Protein AF-X1UUY9-F1 (afdb_monomer)

Foldseek 3Di:
DVLVVVVVVLVCVPVVVVQLVVCCVPPNNVVSVVVVVVVVVVVVVVVVVVDDDDCVVVVDDPPPDDDDDPPDPPVVPPDDDPVRLCPDPVNVVVVVVVCVVVVVVVVCLVCQQVVCVVVVHDSVVSVVVSVVVSVVVSVVSNVVVVVPVVVDDPDD

Radius of gyration: 22.08 Å; Cα contacts (8 Å, |Δi|>4): 39; chains: 1; bounding box: 61×31×55 Å

InterPro domains:
  IPR011701 Major facilitator superfamily [PF07690] (1-154)
  IPR020846 Major facilitator superfamily domain [PS50850] (1-156)
  IPR036259 MFS transporter superfamily [G3DSA:1.20.1250.20] (1-64)
  IPR036259 MFS transporter superfamily [G3DSA:1.20.1250.20] (84-156)
  IPR036259 MFS transporter superfamily [SSF103473] (2-154)
  IPR050327 Proton-linked Monocarboxylate Transporter [PTHR11360] (2-150)

Structure (mmCIF, N/CA/C/O backbone):
data_AF-X1UUY9-F1
#
_entry.id   AF-X1UUY9-F1
#
loop_
_atom_site.group_PDB
_atom_site.id
_atom_site.type_symbol
_atom_site.label_atom_id
_atom_site.label_alt_id
_atom_site.label_comp_id
_atom_site.label_asym_id
_atom_site.label_entity_id
_atom_site.label_seq_id
_atom_site.pdbx_PDB_ins_code
_atom_site.Cartn_x
_atom_site.Cartn_y
_atom_site.Cartn_z
_atom_site.occupancy
_atom_site.B_iso_or_equiv
_atom_site.auth_seq_id
_atom_site.auth_comp_id
_atom_site.auth_asym_id
_atom_site.auth_atom_id
_atom_site.pdbx_PDB_model_num
ATOM 1 N N . MET A 1 1 ? -9.794 -10.551 12.759 1.00 48.44 1 MET A N 1
ATOM 2 C CA . MET A 1 1 ? -10.370 -10.014 11.494 1.00 48.44 1 MET A CA 1
ATOM 3 C C . MET A 1 1 ? -9.392 -9.107 10.730 1.00 48.44 1 MET A C 1
ATOM 5 O O . MET A 1 1 ? -9.343 -9.161 9.505 1.00 48.44 1 MET A O 1
ATOM 9 N N . THR A 1 2 ? -8.572 -8.310 11.422 1.00 58.00 2 THR A N 1
ATOM 10 C CA . THR A 1 2 ? -7.563 -7.397 10.841 1.00 58.00 2 THR A CA 1
ATOM 11 C C . THR A 1 2 ? -6.519 -8.091 9.953 1.00 58.00 2 THR A C 1
ATOM 13 O O . THR A 1 2 ? -6.133 -7.523 8.931 1.00 58.00 2 THR A O 1
ATOM 16 N N . GLY A 1 3 ? -6.105 -9.322 10.280 1.00 55.53 3 GLY A N 1
ATOM 17 C CA . GLY A 1 3 ? -5.171 -10.111 9.467 1.00 55.53 3 GLY A CA 1
ATOM 18 C C . GLY A 1 3 ? -5.652 -10.357 8.030 1.00 55.53 3 GLY A C 1
ATOM 19 O O . GLY A 1 3 ? -4.916 -10.078 7.086 1.00 55.53 3 GLY A O 1
ATOM 20 N N . ILE A 1 4 ? -6.912 -10.777 7.844 1.00 62.97 4 ILE A N 1
ATOM 21 C CA . ILE A 1 4 ? -7.512 -11.034 6.516 1.00 62.97 4 ILE A CA 1
ATOM 22 C C . ILE A 1 4 ? -7.591 -9.740 5.695 1.00 62.97 4 ILE A C 1
ATOM 24 O O . ILE A 1 4 ? -7.221 -9.722 4.522 1.00 62.97 4 ILE A O 1
ATOM 28 N N . VAL A 1 5 ? -7.992 -8.630 6.325 1.00 67.88 5 VAL A N 1
ATOM 29 C CA . VAL A 1 5 ? -8.047 -7.313 5.667 1.00 67.88 5 VAL A CA 1
ATOM 30 C C . VAL A 1 5 ? -6.652 -6.866 5.210 1.00 67.88 5 VAL A C 1
ATOM 32 O O . VAL A 1 5 ? -6.499 -6.336 4.109 1.00 67.88 5 VAL A O 1
ATOM 35 N N . LYS A 1 6 ? -5.602 -7.122 6.004 1.00 66.38 6 LYS A N 1
ATOM 36 C CA . LYS A 1 6 ? -4.223 -6.765 5.628 1.00 66.38 6 LYS A CA 1
ATOM 37 C C . LYS A 1 6 ? -3.624 -7.658 4.539 1.00 66.38 6 LYS A C 1
ATOM 39 O O . LYS A 1 6 ? -2.763 -7.180 3.799 1.00 66.38 6 LYS A O 1
ATOM 44 N N . VAL A 1 7 ? -4.090 -8.899 4.381 1.00 69.12 7 VAL A N 1
ATOM 45 C CA . VAL A 1 7 ? -3.628 -9.809 3.313 1.00 69.12 7 VAL A CA 1
ATOM 46 C C . VAL A 1 7 ? -3.908 -9.222 1.926 1.00 69.12 7 VAL A C 1
ATOM 48 O O . VAL A 1 7 ? -3.047 -9.302 1.049 1.00 69.12 7 VAL A O 1
ATOM 51 N N . GLY A 1 8 ? -5.043 -8.535 1.742 1.00 70.81 8 GLY A N 1
ATOM 52 C CA . GLY A 1 8 ? -5.376 -7.870 0.476 1.00 70.81 8 GLY A CA 1
ATOM 53 C C . GLY A 1 8 ? -4.329 -6.840 0.030 1.00 70.81 8 GLY A C 1
ATOM 54 O O . GLY A 1 8 ? -3.984 -6.776 -1.149 1.00 70.81 8 GLY A O 1
ATOM 55 N N . SER A 1 9 ? -3.742 -6.094 0.974 1.00 69.50 9 SER A N 1
ATOM 56 C CA . SER A 1 9 ? -2.661 -5.142 0.676 1.00 69.50 9 SER A CA 1
ATOM 57 C C . SER A 1 9 ? -1.388 -5.845 0.184 1.00 69.50 9 SER A C 1
ATOM 59 O O . SER A 1 9 ? -0.752 -5.366 -0.755 1.00 69.50 9 SER A O 1
ATOM 61 N N . GLY A 1 10 ? -1.040 -6.997 0.769 1.00 67.69 10 GLY A N 1
ATOM 62 C CA . GLY A 1 10 ? 0.111 -7.800 0.342 1.00 67.69 10 GLY A CA 1
ATOM 63 C C . GLY A 1 10 ? -0.070 -8.396 -1.055 1.00 67.69 10 GLY A C 1
ATOM 64 O O . GLY A 1 10 ? 0.826 -8.287 -1.889 1.00 67.69 10 GLY A O 1
ATOM 65 N N . ILE A 1 11 ? -1.254 -8.951 -1.336 1.00 76.19 11 ILE A N 1
ATOM 66 C CA . ILE A 1 11 ? -1.603 -9.496 -2.658 1.00 76.19 11 ILE A CA 1
ATOM 67 C C . ILE A 1 11 ? -1.518 -8.401 -3.729 1.00 76.19 11 ILE A C 1
ATOM 69 O O . ILE A 1 11 ? -0.909 -8.610 -4.779 1.00 76.19 11 ILE A O 1
ATOM 73 N N . GLY A 1 12 ? -2.069 -7.215 -3.449 1.00 76.50 12 GLY A N 1
ATOM 74 C CA . GLY A 1 12 ? -2.007 -6.075 -4.363 1.00 76.50 12 GLY A CA 1
ATOM 75 C C . GLY A 1 12 ? -0.572 -5.650 -4.686 1.00 76.50 12 GLY A C 1
ATOM 76 O O . GLY A 1 12 ? -0.241 -5.478 -5.855 1.00 76.50 12 GLY A O 1
ATOM 77 N N . MET A 1 13 ? 0.300 -5.546 -3.677 1.00 69.50 13 MET A N 1
ATOM 78 C CA . MET A 1 13 ? 1.709 -5.171 -3.877 1.00 69.50 13 MET A CA 1
ATOM 79 C C . MET A 1 13 ? 2.490 -6.165 -4.745 1.00 69.50 13 MET A C 1
ATOM 81 O O . MET A 1 13 ? 3.397 -5.748 -5.458 1.00 69.50 13 MET A O 1
ATOM 85 N N . PHE A 1 14 ? 2.145 -7.454 -4.709 1.00 72.56 14 PHE A N 1
ATOM 86 C CA . PHE A 1 14 ? 2.828 -8.478 -5.501 1.00 72.56 14 PHE A CA 1
ATOM 87 C C . PHE A 1 14 ? 2.280 -8.590 -6.932 1.00 72.56 14 PHE A C 1
ATOM 89 O O . PHE A 1 14 ? 3.045 -8.635 -7.892 1.00 72.56 14 PHE A O 1
ATOM 96 N N . ILE A 1 15 ? 0.953 -8.613 -7.090 1.00 80.19 15 ILE A N 1
ATOM 97 C CA . ILE A 1 15 ? 0.311 -8.864 -8.390 1.00 80.19 15 ILE A CA 1
ATOM 98 C C . ILE A 1 15 ? 0.319 -7.613 -9.276 1.00 80.19 15 ILE A C 1
ATOM 100 O O . ILE A 1 15 ? 0.551 -7.714 -10.483 1.00 80.19 15 ILE A O 1
ATOM 104 N N . MET A 1 16 ? 0.078 -6.428 -8.705 1.00 82.94 16 MET A N 1
ATOM 105 C CA . MET A 1 16 ? -0.112 -5.206 -9.497 1.00 82.94 16 MET A CA 1
ATOM 106 C C . MET A 1 16 ? 1.099 -4.833 -10.362 1.00 82.94 16 MET A C 1
ATOM 108 O O . MET A 1 16 ? 0.881 -4.532 -11.534 1.00 82.94 16 MET A O 1
ATOM 112 N N . PRO A 1 17 ? 2.358 -4.888 -9.881 1.00 81.06 17 PRO A N 1
ATOM 113 C CA . PRO A 1 17 ? 3.515 -4.572 -10.719 1.00 81.06 17 PRO A CA 1
ATOM 114 C C . PRO A 1 17 ? 3.634 -5.477 -11.952 1.00 81.06 17 PRO A C 1
ATOM 116 O O . PRO A 1 17 ? 3.935 -4.983 -13.036 1.00 81.06 17 PRO A O 1
ATOM 119 N N . ILE A 1 18 ? 3.346 -6.777 -11.809 1.00 84.25 18 ILE A N 1
ATOM 120 C CA . ILE A 1 18 ? 3.399 -7.755 -12.909 1.00 84.25 18 ILE A CA 1
ATOM 121 C C . ILE A 1 18 ? 2.338 -7.416 -13.961 1.00 84.25 18 ILE A C 1
ATOM 123 O O . ILE A 1 18 ? 2.642 -7.310 -15.150 1.00 84.25 18 ILE A O 1
ATOM 127 N N . VAL A 1 19 ? 1.099 -7.191 -13.515 1.00 87.19 19 VAL A N 1
ATOM 128 C CA . VAL A 1 19 ? -0.031 -6.864 -14.397 1.00 87.19 19 VAL A CA 1
ATOM 129 C C . VAL A 1 19 ? 0.201 -5.537 -15.116 1.00 87.19 19 VAL A C 1
ATOM 131 O O . VAL A 1 19 ? 0.025 -5.457 -16.331 1.00 87.19 19 VAL A O 1
ATOM 134 N N . VAL A 1 20 ? 0.636 -4.505 -14.389 1.00 87.94 20 VAL A N 1
ATOM 135 C CA . VAL A 1 20 ? 0.896 -3.171 -14.946 1.00 87.94 20 VAL A CA 1
ATOM 136 C C . VAL A 1 20 ? 2.042 -3.214 -15.950 1.00 87.94 20 VAL A C 1
ATOM 138 O O . VAL A 1 20 ? 1.908 -2.640 -17.026 1.00 87.94 20 VAL A O 1
ATOM 141 N N . ASN A 1 21 ? 3.141 -3.913 -15.654 1.00 86.38 21 ASN A N 1
ATOM 142 C CA . ASN A 1 21 ? 4.270 -4.019 -16.578 1.00 86.38 21 ASN A CA 1
ATOM 14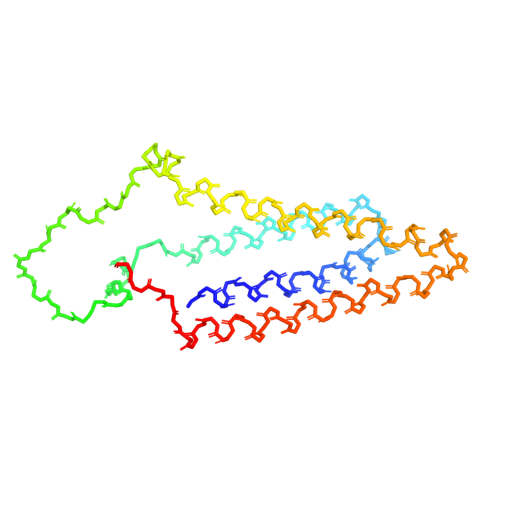3 C C . ASN A 1 21 ? 3.857 -4.689 -17.899 1.00 86.38 21 ASN A C 1
ATOM 145 O O . ASN A 1 21 ? 4.119 -4.148 -18.974 1.00 86.38 21 ASN A O 1
ATOM 149 N N . TRP A 1 22 ? 3.121 -5.801 -17.820 1.00 90.06 22 TRP A N 1
ATOM 150 C CA . TRP A 1 22 ? 2.604 -6.499 -18.998 1.00 90.06 22 TRP A CA 1
ATOM 151 C C . TRP A 1 22 ? 1.641 -5.633 -19.828 1.00 90.06 22 TRP A C 1
ATOM 153 O O . TRP A 1 22 ? 1.713 -5.604 -21.062 1.00 90.06 22 TRP A O 1
ATOM 163 N N . LEU A 1 23 ? 0.764 -4.870 -19.166 1.00 89.56 23 LEU A N 1
ATOM 164 C CA . LEU A 1 23 ? -0.133 -3.928 -19.838 1.00 89.56 23 LEU A CA 1
ATOM 165 C C . LEU A 1 23 ? 0.639 -2.794 -20.527 1.00 89.56 23 LEU A C 1
ATOM 167 O O . LEU A 1 23 ? 0.346 -2.464 -21.678 1.00 89.56 23 LEU A O 1
ATOM 171 N N . ILE A 1 24 ? 1.651 -2.235 -19.858 1.00 92.50 24 ILE A N 1
ATOM 172 C CA . ILE A 1 24 ? 2.477 -1.156 -20.412 1.00 92.50 24 ILE A CA 1
ATOM 173 C C . ILE A 1 24 ? 3.228 -1.646 -21.648 1.00 92.50 24 ILE A C 1
ATOM 175 O O . ILE A 1 24 ? 3.236 -0.943 -22.658 1.00 92.50 24 ILE A O 1
ATOM 179 N N . PHE A 1 25 ? 3.806 -2.848 -21.592 1.00 92.12 25 PHE A N 1
ATOM 180 C CA . PHE A 1 25 ? 4.534 -3.436 -22.715 1.00 92.12 25 PHE A CA 1
ATOM 181 C C . PHE A 1 25 ? 3.632 -3.681 -23.933 1.00 92.12 25 PHE A C 1
ATOM 183 O O . PHE A 1 25 ? 4.048 -3.463 -25.066 1.00 92.12 25 PHE A O 1
ATOM 190 N N . SER A 1 26 ? 2.381 -4.098 -23.712 1.00 92.25 26 SER A N 1
ATOM 191 C CA . SER A 1 26 ? 1.454 -4.455 -24.794 1.00 92.25 26 SER A CA 1
ATOM 192 C C . SER A 1 26 ? 0.632 -3.286 -25.349 1.00 92.25 26 SER A C 1
ATOM 194 O O . SER A 1 26 ? 0.306 -3.285 -26.535 1.00 92.25 26 SER A O 1
ATOM 196 N N . ARG A 1 27 ? 0.252 -2.300 -24.522 1.00 88.94 27 ARG A N 1
ATOM 197 C CA . ARG A 1 27 ? -0.706 -1.232 -24.897 1.00 88.94 27 ARG A CA 1
ATOM 198 C C . ARG A 1 27 ? -0.245 0.190 -24.587 1.00 88.94 27 ARG A C 1
ATOM 200 O O . ARG A 1 27 ? -1.013 1.139 -24.777 1.00 88.94 27 ARG A O 1
ATOM 207 N N . GLY A 1 28 ? 0.989 0.349 -24.117 1.00 93.25 28 GLY A N 1
ATOM 208 C CA . GLY A 1 28 ? 1.546 1.633 -23.712 1.00 93.25 28 GLY A CA 1
ATOM 209 C C . GLY A 1 28 ? 0.978 2.140 -22.385 1.00 93.25 28 GLY A C 1
ATOM 210 O O . GLY A 1 28 ? -0.056 1.690 -21.883 1.00 93.25 28 GLY A O 1
ATOM 211 N N . TRP A 1 29 ? 1.664 3.113 -21.790 1.00 92.88 29 TRP A N 1
ATOM 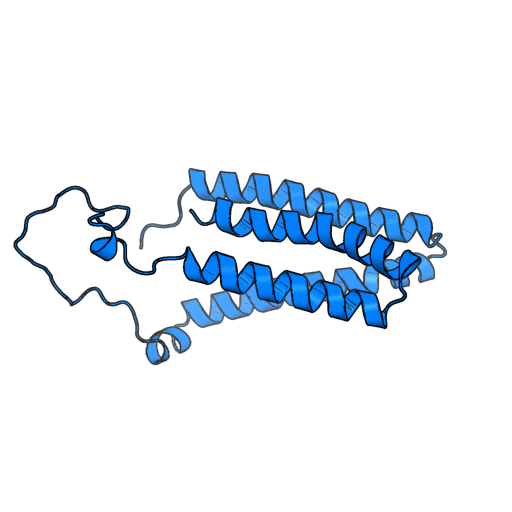212 C CA . TRP A 1 29 ? 1.374 3.561 -20.427 1.00 92.88 29 TRP A CA 1
ATOM 213 C C . TRP A 1 29 ? -0.004 4.218 -20.268 1.00 92.88 29 TRP A C 1
ATOM 215 O O . TRP A 1 29 ? -0.703 3.922 -19.303 1.00 92.88 29 TRP A O 1
ATOM 225 N N . ARG A 1 30 ? -0.441 5.050 -21.227 1.00 93.50 30 ARG A N 1
ATOM 226 C CA . ARG A 1 30 ? -1.732 5.764 -21.146 1.00 93.50 30 ARG A CA 1
ATOM 227 C C . ARG A 1 30 ? -2.908 4.796 -21.047 1.00 93.50 30 ARG A C 1
ATOM 229 O O . ARG A 1 30 ? -3.673 4.846 -20.090 1.00 93.50 30 ARG A O 1
ATOM 236 N N . THR A 1 31 ? -3.011 3.886 -22.013 1.00 92.88 31 THR A N 1
A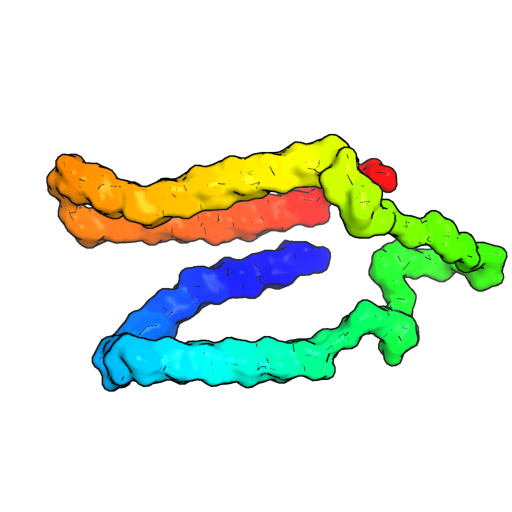TOM 237 C CA . THR A 1 31 ? -4.076 2.878 -22.073 1.00 92.88 31 THR A CA 1
ATOM 238 C C . THR A 1 31 ? -4.043 1.968 -20.848 1.00 92.88 31 THR A C 1
ATOM 240 O O . THR A 1 31 ? -5.090 1.610 -20.317 1.00 92.88 31 THR A O 1
ATOM 243 N N . SER A 1 32 ? -2.844 1.642 -20.360 1.00 92.31 32 SER A N 1
ATOM 244 C CA . SER A 1 32 ? -2.662 0.801 -19.178 1.00 92.31 32 SER A CA 1
ATOM 245 C C . SER A 1 32 ? -3.269 1.413 -17.925 1.00 92.31 32 SER A C 1
ATOM 247 O O . SER A 1 32 ? -4.051 0.754 -17.245 1.00 92.31 32 SER A O 1
ATOM 249 N N . TYR A 1 33 ? -2.986 2.687 -17.650 1.00 92.44 33 TYR A N 1
ATOM 250 C CA . TYR A 1 33 ? -3.560 3.372 -16.491 1.00 92.44 33 TYR A CA 1
ATOM 251 C C . TYR A 1 33 ? -5.080 3.535 -16.591 1.00 92.44 33 TYR A C 1
ATOM 253 O O . TYR A 1 33 ? -5.763 3.396 -15.579 1.00 92.44 33 TYR A O 1
ATOM 261 N N . ILE A 1 34 ? -5.625 3.756 -17.795 1.00 95.56 34 ILE A N 1
ATOM 262 C CA . ILE A 1 34 ? -7.082 3.808 -18.004 1.00 95.56 34 ILE A CA 1
ATOM 263 C C . ILE A 1 34 ? -7.720 2.455 -17.668 1.00 95.56 34 ILE A C 1
ATOM 265 O O . ILE A 1 34 ? -8.682 2.406 -16.904 1.00 95.56 34 ILE A O 1
ATOM 269 N N . ILE A 1 35 ? -7.165 1.351 -18.183 1.00 93.69 35 ILE A N 1
ATOM 270 C CA . ILE A 1 35 ? -7.667 -0.002 -17.899 1.00 93.69 35 ILE A CA 1
ATOM 271 C C . ILE A 1 35 ? -7.594 -0.302 -16.398 1.00 93.69 35 ILE A C 1
ATOM 273 O O . ILE A 1 35 ? -8.574 -0.769 -15.821 1.00 93.69 35 ILE A O 1
ATOM 277 N N . MET A 1 36 ? -6.471 0.017 -15.751 1.00 91.81 36 MET A N 1
ATOM 278 C CA . MET A 1 36 ? -6.305 -0.170 -14.307 1.00 91.81 36 MET A CA 1
ATOM 279 C C . MET A 1 36 ? -7.326 0.633 -13.496 1.00 91.81 36 MET A C 1
ATOM 281 O O . MET A 1 36 ? -7.899 0.104 -12.544 1.00 91.81 36 MET A O 1
ATOM 285 N N . GLY A 1 37 ? -7.597 1.879 -13.892 1.00 91.88 37 GLY A N 1
ATOM 286 C CA . GLY A 1 37 ? -8.617 2.717 -13.262 1.00 91.88 37 GLY A CA 1
ATOM 287 C C . GLY A 1 37 ? -10.021 2.124 -13.386 1.00 91.88 37 GLY A C 1
ATOM 288 O O . GLY A 1 37 ? -10.752 2.077 -12.400 1.00 91.88 37 GLY A O 1
ATOM 289 N N . ILE A 1 38 ? -10.379 1.606 -14.565 1.00 95.50 38 ILE A N 1
ATOM 290 C CA . ILE A 1 38 ? -11.679 0.954 -14.793 1.00 95.50 38 ILE A CA 1
ATOM 291 C C . ILE A 1 38 ? -11.807 -0.318 -13.948 1.00 95.50 38 ILE A C 1
ATOM 293 O O . ILE A 1 38 ? -12.828 -0.505 -13.289 1.00 95.50 38 ILE A O 1
ATOM 297 N N . ILE A 1 39 ? -10.777 -1.171 -13.921 1.00 92.44 39 ILE A N 1
ATOM 298 C CA . ILE A 1 39 ? -10.771 -2.395 -13.102 1.00 92.44 39 ILE A CA 1
ATOM 299 C C . ILE A 1 39 ? -10.955 -2.044 -11.624 1.00 92.44 39 ILE A C 1
ATOM 301 O O . ILE A 1 39 ? -11.804 -2.635 -10.958 1.00 92.44 39 ILE A O 1
ATOM 305 N N . ALA A 1 40 ? -10.201 -1.063 -11.120 1.00 90.88 40 ALA A N 1
ATOM 306 C CA . ALA A 1 40 ? -10.312 -0.614 -9.738 1.00 90.88 40 ALA A CA 1
ATOM 307 C C . ALA A 1 40 ? -11.722 -0.093 -9.424 1.00 90.88 40 ALA A C 1
ATOM 309 O O . ALA A 1 40 ? -12.292 -0.464 -8.400 1.00 90.88 40 ALA A O 1
ATOM 310 N N . LEU A 1 41 ? -12.306 0.711 -10.318 1.00 94.44 41 LEU A N 1
ATOM 311 C CA . LEU A 1 41 ? -13.652 1.258 -10.150 1.00 94.44 41 LEU A CA 1
ATOM 312 C C . LEU A 1 41 ? -14.705 0.145 -10.074 1.00 94.44 41 LEU A C 1
ATOM 314 O O . LEU A 1 41 ? -15.493 0.107 -9.131 1.00 94.44 41 LEU A O 1
ATOM 318 N N . VAL A 1 42 ? -14.690 -0.787 -11.030 1.00 94.75 42 VAL A N 1
ATOM 319 C CA . VAL A 1 42 ? -15.629 -1.919 -11.069 1.00 94.75 42 VAL A CA 1
ATOM 320 C C . VAL A 1 42 ? -15.475 -2.788 -9.825 1.00 94.75 42 VAL A C 1
ATOM 322 O O . VAL A 1 42 ? -16.475 -3.162 -9.212 1.00 94.75 42 VAL A O 1
ATOM 325 N N . PHE A 1 43 ? -14.239 -3.078 -9.420 1.00 90.44 43 PHE A N 1
ATOM 326 C CA . PHE A 1 43 ? -13.964 -3.913 -8.256 1.00 90.44 43 PHE A CA 1
ATOM 327 C C . PHE A 1 43 ? -14.447 -3.255 -6.959 1.00 90.44 43 PHE A C 1
ATOM 329 O O . PHE A 1 43 ? -15.178 -3.879 -6.193 1.00 90.44 43 PHE A O 1
ATOM 336 N N . VAL A 1 44 ? -14.113 -1.979 -6.735 1.00 89.31 44 VAL A N 1
ATOM 337 C CA . VAL A 1 44 ? -14.546 -1.231 -5.543 1.00 89.31 44 VAL A CA 1
ATOM 338 C C . VAL A 1 44 ? -16.065 -1.134 -5.478 1.00 89.31 44 VAL A C 1
ATOM 340 O O . VAL A 1 44 ? -16.633 -1.413 -4.425 1.00 89.31 44 VAL A O 1
ATOM 343 N N . ILE A 1 45 ? -16.735 -0.796 -6.585 1.00 91.69 45 ILE A N 1
ATOM 344 C CA . ILE A 1 45 ? -18.202 -0.712 -6.620 1.00 91.69 45 ILE A CA 1
ATOM 345 C C . ILE A 1 45 ? -18.819 -2.078 -6.311 1.00 91.69 45 ILE A C 1
ATOM 347 O O . ILE A 1 45 ? -19.707 -2.160 -5.467 1.00 91.69 45 ILE A O 1
ATOM 351 N N . SER A 1 46 ? -18.325 -3.151 -6.933 1.00 88.88 46 SER A N 1
ATOM 352 C CA . SER A 1 46 ? -18.857 -4.506 -6.732 1.00 88.88 46 SER A CA 1
ATOM 353 C C . SER A 1 46 ? -18.730 -4.960 -5.277 1.00 88.88 46 SER A C 1
ATOM 355 O O . SER A 1 46 ? -19.693 -5.457 -4.697 1.00 88.88 46 SER A O 1
ATOM 357 N N . ILE A 1 47 ? -17.567 -4.742 -4.654 1.00 86.69 47 ILE A N 1
ATOM 358 C CA . ILE A 1 47 ? -17.348 -5.079 -3.241 1.00 86.69 47 ILE A CA 1
ATOM 359 C C . ILE A 1 47 ? -18.180 -4.181 -2.321 1.00 86.69 47 ILE A C 1
ATOM 361 O O . ILE A 1 47 ? -18.734 -4.671 -1.340 1.00 86.69 47 ILE A O 1
ATOM 365 N N . ALA A 1 48 ? -18.336 -2.895 -2.643 1.00 86.50 48 ALA A N 1
ATOM 366 C CA . ALA A 1 48 ? -19.171 -1.984 -1.865 1.00 86.50 48 ALA A CA 1
ATOM 367 C C . ALA A 1 48 ? -20.650 -2.407 -1.845 1.00 86.50 48 ALA A C 1
ATOM 369 O O . ALA A 1 48 ? -21.311 -2.203 -0.834 1.00 86.50 48 ALA A O 1
ATOM 370 N N . GLN A 1 49 ? -21.162 -3.033 -2.914 1.00 87.19 49 GLN A N 1
ATOM 371 C CA . GLN A 1 49 ? -22.522 -3.597 -2.922 1.00 87.19 49 GLN A CA 1
ATOM 372 C C . GLN A 1 49 ? -22.664 -4.837 -2.022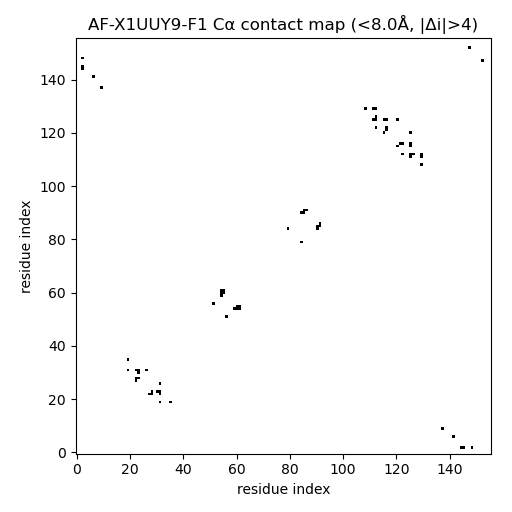 1.00 87.19 49 GLN A C 1
ATOM 374 O O . GLN A 1 49 ? -23.755 -5.129 -1.536 1.00 87.19 49 GLN A O 1
ATOM 379 N N . LEU A 1 50 ? -21.575 -5.582 -1.812 1.00 83.75 50 LEU A N 1
ATOM 380 C CA . LEU A 1 50 ? -21.554 -6.788 -0.979 1.00 83.75 50 LEU A CA 1
ATOM 381 C C . LEU A 1 50 ? -21.307 -6.469 0.501 1.00 83.75 50 LEU A C 1
ATOM 383 O O . LEU A 1 50 ? -21.751 -7.215 1.375 1.00 83.75 50 LEU A O 1
ATOM 387 N N . LEU A 1 51 ? -20.606 -5.370 0.791 1.00 80.81 51 LEU A N 1
ATOM 388 C CA . LEU A 1 51 ? -20.268 -4.962 2.148 1.00 80.81 51 LEU A CA 1
ATOM 389 C C . LEU A 1 51 ? -21.497 -4.376 2.854 1.00 80.81 51 LEU A C 1
ATOM 391 O O . LEU A 1 51 ? -21.941 -3.272 2.545 1.00 80.81 51 LEU A O 1
ATOM 395 N N . ARG A 1 52 ? -22.032 -5.098 3.842 1.00 72.94 52 ARG A N 1
ATOM 396 C CA . ARG A 1 52 ? -23.080 -4.577 4.729 1.00 72.94 52 ARG A CA 1
ATOM 397 C C . ARG A 1 52 ? -22.471 -4.075 6.025 1.00 72.94 52 ARG A C 1
ATOM 399 O O . ARG A 1 52 ? -21.593 -4.719 6.590 1.00 72.94 52 ARG A O 1
ATOM 406 N N . ARG A 1 53 ? -22.931 -2.903 6.456 1.00 63.19 53 ARG A N 1
ATOM 407 C CA . ARG A 1 53 ? -22.332 -2.145 7.556 1.00 63.19 53 ARG A CA 1
ATOM 408 C C . ARG A 1 53 ? -22.750 -2.652 8.936 1.00 63.19 53 ARG A C 1
ATOM 410 O O . ARG A 1 53 ? -21.928 -2.605 9.842 1.00 63.19 53 ARG A O 1
ATOM 417 N N . ASP A 1 54 ? -23.971 -3.177 9.056 1.00 62.31 54 ASP A N 1
ATOM 418 C CA . ASP A 1 54 ? -24.559 -3.532 10.348 1.00 62.31 54 ASP A CA 1
ATOM 419 C C . ASP A 1 54 ? -24.920 -5.029 10.405 1.00 62.31 54 ASP A C 1
ATOM 421 O O . ASP A 1 54 ? -25.722 -5.493 9.582 1.00 62.31 54 ASP A O 1
ATOM 425 N N . PRO A 1 55 ? -24.386 -5.798 11.374 1.00 60.97 55 PRO A N 1
ATOM 426 C CA . PRO A 1 55 ? -24.745 -7.205 11.569 1.00 60.97 55 PRO A CA 1
ATOM 427 C C . PRO A 1 55 ? -26.225 -7.378 11.949 1.00 60.97 55 PRO A C 1
ATOM 429 O O . PRO A 1 55 ? -26.840 -8.389 11.599 1.00 60.97 55 PRO A O 1
ATOM 432 N N . GLU A 1 56 ? -26.848 -6.350 12.538 1.00 58.72 56 GLU A N 1
ATOM 433 C CA . GLU A 1 56 ? -28.283 -6.325 12.850 1.00 58.72 56 GLU A CA 1
ATOM 434 C C . GLU A 1 56 ? -29.161 -6.489 11.599 1.00 58.72 56 GLU A C 1
ATOM 436 O O . GLU A 1 56 ? -30.173 -7.192 11.631 1.00 58.72 56 GLU A O 1
ATOM 441 N N . GLN A 1 57 ? -28.737 -5.938 10.453 1.00 59.94 57 GLN A N 1
ATOM 442 C CA . GLN A 1 57 ? -29.439 -6.105 9.172 1.00 59.94 57 GLN A CA 1
ATOM 443 C C . GLN A 1 57 ? -29.375 -7.548 8.647 1.00 59.94 57 GLN A C 1
ATOM 445 O O . GLN A 1 57 ? -30.173 -7.932 7.790 1.00 59.94 57 GLN A O 1
ATOM 450 N N . MET A 1 58 ? -28.439 -8.352 9.156 1.00 60.19 58 MET A N 1
ATOM 451 C CA . MET A 1 58 ? -28.305 -9.782 8.874 1.00 60.19 58 MET A CA 1
ATOM 452 C C . MET A 1 58 ? -28.851 -10.669 10.005 1.00 60.19 58 MET A C 1
ATOM 454 O O . MET A 1 58 ? -28.699 -11.887 9.937 1.00 60.19 58 MET A O 1
ATOM 458 N N . ARG A 1 59 ? -29.513 -10.091 11.023 1.00 61.09 59 ARG A N 1
ATOM 459 C CA . ARG A 1 59 ? -29.943 -10.789 12.255 1.00 61.09 59 ARG A CA 1
ATOM 460 C C . ARG A 1 59 ? -28.785 -11.474 12.996 1.00 61.09 59 ARG A C 1
ATOM 462 O O . ARG A 1 59 ? -28.986 -12.499 13.645 1.00 61.09 59 ARG A O 1
ATOM 469 N N . GLN A 1 60 ? -27.579 -10.929 12.875 1.00 58.75 60 GLN A N 1
ATOM 470 C CA . GLN A 1 60 ? -26.392 -11.389 13.587 1.00 58.75 60 GLN A CA 1
ATOM 471 C C . GLN A 1 60 ? -26.081 -10.422 14.732 1.00 58.75 60 GLN A C 1
ATOM 473 O O . GLN A 1 60 ? -26.351 -9.226 14.633 1.00 58.75 60 GLN A O 1
ATOM 478 N N . LEU A 1 61 ? -25.547 -10.956 15.831 1.00 58.16 61 LEU A N 1
ATOM 479 C CA . LEU A 1 61 ? -25.031 -10.145 16.932 1.00 58.16 61 LEU A CA 1
ATOM 480 C C . LEU A 1 61 ? -23.638 -9.609 16.562 1.00 58.16 61 LEU A C 1
ATOM 482 O O . LEU A 1 61 ? -22.946 -10.252 15.766 1.00 58.16 61 LEU A O 1
ATOM 486 N N . PRO A 1 62 ? -23.216 -8.458 17.113 1.00 61.41 62 PRO A N 1
ATOM 487 C CA . PRO A 1 62 ? -21.834 -8.010 17.013 1.00 61.41 62 PRO A CA 1
ATOM 488 C C . PRO A 1 62 ? -20.865 -9.101 17.492 1.00 61.41 62 PRO A C 1
ATOM 490 O O . PRO A 1 62 ? -21.115 -9.771 18.497 1.00 61.41 62 PRO A O 1
ATOM 493 N N . ASP A 1 63 ? -19.755 -9.284 16.772 1.00 57.06 63 ASP A N 1
ATOM 494 C CA . ASP A 1 63 ? -18.713 -10.241 17.152 1.00 57.06 63 ASP A CA 1
ATOM 495 C C . ASP A 1 63 ? -18.208 -9.932 18.576 1.00 57.06 63 ASP A C 1
ATOM 497 O O . ASP A 1 63 ? -17.616 -8.878 18.810 1.00 57.06 63 ASP A O 1
ATOM 501 N N . GLY A 1 64 ? -18.421 -10.860 19.516 1.00 59.12 64 GLY A N 1
ATOM 502 C CA . GLY A 1 64 ? -17.971 -10.743 20.911 1.00 59.12 64 GLY A CA 1
ATOM 503 C C . GLY A 1 64 ? -19.081 -10.652 21.964 1.00 59.12 64 GLY A C 1
ATOM 504 O O . GLY A 1 64 ? -18.771 -10.774 23.147 1.00 59.12 64 GLY A O 1
ATOM 505 N N . GLU A 1 65 ? -20.353 -10.513 21.577 1.00 48.84 65 GLU A N 1
ATOM 506 C CA . GLU A 1 65 ? -21.474 -10.585 22.524 1.00 48.84 65 GLU A CA 1
ATOM 507 C C . GLU A 1 65 ? -22.043 -12.014 22.615 1.00 48.84 65 GLU A C 1
ATOM 509 O O . GLU A 1 65 ? -22.839 -12.455 21.781 1.00 48.84 65 GLU A O 1
ATOM 514 N N . GLU A 1 66 ? -21.664 -12.762 23.657 1.00 45.91 66 GLU A N 1
ATOM 515 C CA . GLU A 1 66 ? -22.502 -13.872 24.126 1.00 45.91 66 GLU A CA 1
ATOM 516 C C . GLU A 1 66 ? -23.788 -13.289 24.712 1.00 45.91 66 GLU A C 1
ATOM 518 O O . GLU A 1 66 ? -23.719 -12.338 25.481 1.00 45.91 66 GLU A O 1
ATOM 523 N N . LYS A 1 67 ? -24.944 -13.869 24.349 1.00 48.03 67 LYS A N 1
ATOM 524 C CA . LYS A 1 67 ? -26.307 -13.526 24.801 1.00 48.03 67 LYS A CA 1
ATOM 525 C C . LYS A 1 67 ? -26.364 -12.989 26.245 1.00 48.03 67 LYS A C 1
ATOM 527 O O . LYS A 1 67 ? -26.697 -13.724 27.174 1.00 48.03 67 LYS A O 1
ATOM 532 N N . ALA A 1 68 ? -26.132 -11.697 26.424 1.00 39.22 68 ALA A N 1
ATOM 533 C CA . ALA A 1 68 ? -26.305 -11.014 27.690 1.00 39.22 68 ALA A CA 1
ATOM 534 C C . ALA A 1 68 ? -27.588 -10.194 27.585 1.00 39.22 68 ALA A C 1
ATOM 536 O O . ALA A 1 68 ? -27.623 -9.134 26.979 1.00 39.22 68 ALA A O 1
ATOM 537 N N . ASN A 1 69 ? -28.658 -10.784 28.120 1.00 36.69 69 ASN A N 1
ATOM 538 C CA . ASN A 1 69 ? -29.903 -10.169 28.578 1.00 36.69 69 ASN A CA 1
ATOM 539 C C . ASN A 1 69 ? -30.345 -8.860 27.899 1.00 36.69 69 ASN A C 1
ATOM 541 O O . ASN A 1 69 ? -29.833 -7.776 28.170 1.00 36.69 69 ASN A O 1
ATOM 545 N N . ALA A 1 70 ? -31.448 -8.963 27.153 1.00 39.62 70 ALA A N 1
ATOM 546 C CA . ALA A 1 70 ? -32.354 -7.853 26.888 1.00 39.62 70 ALA A CA 1
ATOM 547 C C . ALA A 1 70 ? -32.736 -7.166 28.217 1.00 39.62 70 ALA A C 1
ATOM 549 O O . ALA A 1 70 ? -33.612 -7.640 28.938 1.00 39.62 70 ALA A O 1
ATOM 550 N N . GLY A 1 71 ? -32.030 -6.095 28.582 1.00 38.16 71 GLY A N 1
ATOM 551 C CA . GLY A 1 71 ? -32.220 -5.443 29.881 1.00 38.16 71 GLY A CA 1
ATOM 552 C C . GLY A 1 71 ? -31.404 -4.177 30.139 1.00 38.16 71 GLY A C 1
ATOM 553 O O . GLY A 1 71 ? -31.785 -3.401 31.008 1.00 38.16 71 GLY A O 1
ATOM 554 N N . SER A 1 72 ? -30.342 -3.897 29.383 1.00 36.97 72 SER A N 1
ATOM 555 C CA . SER A 1 72 ? -29.630 -2.619 29.501 1.00 36.97 72 SER A CA 1
ATOM 556 C C . SER A 1 72 ? -28.834 -2.306 28.238 1.00 36.97 72 SER A C 1
ATOM 558 O O . SER A 1 72 ? -27.615 -2.452 28.208 1.00 36.97 72 SER A O 1
ATOM 560 N N . LEU A 1 73 ? -29.514 -1.834 27.191 1.00 40.59 73 LEU A N 1
ATOM 561 C CA . LEU A 1 73 ? -28.848 -1.043 26.154 1.00 40.59 73 LEU A CA 1
ATOM 562 C C . LEU A 1 73 ? -28.472 0.306 26.779 1.00 40.59 73 LEU A C 1
ATOM 564 O O . LEU A 1 73 ? -29.153 1.315 26.600 1.00 40.59 73 LEU A O 1
ATOM 568 N N . ASN A 1 74 ? -27.394 0.312 27.565 1.00 38.94 74 ASN A N 1
ATOM 569 C CA . ASN A 1 74 ? -26.666 1.535 27.840 1.00 38.94 74 ASN A CA 1
ATOM 570 C C . ASN A 1 74 ? -26.072 1.982 26.503 1.00 38.94 74 ASN A C 1
ATOM 572 O O . ASN A 1 74 ? -24.979 1.585 26.124 1.00 38.94 74 ASN A O 1
ATOM 576 N N . LEU A 1 75 ? -26.788 2.862 25.806 1.00 45.16 75 LEU A N 1
ATOM 577 C CA . LEU A 1 75 ? -26.311 3.657 24.666 1.00 45.16 75 LEU A CA 1
ATOM 578 C C . LEU A 1 75 ? -25.112 4.577 25.028 1.00 45.16 75 LEU A C 1
ATOM 580 O O . LEU A 1 75 ? -24.806 5.511 24.293 1.00 45.16 75 LEU A O 1
ATOM 584 N N . ALA A 1 76 ? -24.448 4.334 26.163 1.00 41.97 76 ALA A N 1
ATOM 585 C CA . ALA A 1 76 ? -23.350 5.107 26.726 1.00 41.97 76 ALA A CA 1
ATOM 586 C C . ALA A 1 76 ? -21.955 4.649 26.249 1.00 41.97 76 ALA A C 1
ATOM 588 O O . ALA A 1 76 ? -20.986 5.347 26.525 1.00 41.97 76 ALA A O 1
ATOM 589 N N . ASP A 1 77 ? -21.849 3.542 25.501 1.00 46.44 77 ASP A N 1
ATOM 590 C CA . ASP A 1 77 ? -20.574 2.991 24.996 1.00 46.44 77 ASP A CA 1
ATOM 591 C C . ASP A 1 77 ? -20.200 3.450 23.573 1.00 46.44 77 ASP A C 1
ATOM 593 O O . ASP A 1 77 ? -19.354 2.859 22.896 1.00 46.44 77 ASP A O 1
ATOM 597 N N . TRP A 1 78 ? -20.789 4.545 23.087 1.00 53.84 78 TRP A N 1
ATOM 598 C CA . TRP A 1 78 ? -20.247 5.209 21.903 1.00 53.84 78 TRP A CA 1
ATOM 599 C C . TRP A 1 78 ? -18.912 5.853 22.290 1.00 53.84 78 TRP A C 1
ATOM 601 O O . TRP A 1 78 ? -18.880 6.830 23.033 1.00 53.84 78 TRP A O 1
ATOM 611 N N . GLY A 1 79 ? -17.807 5.269 21.814 1.00 67.31 79 GLY A N 1
ATOM 612 C CA . GLY A 1 79 ? -16.451 5.764 22.054 1.00 67.31 79 GLY A CA 1
ATOM 613 C C . GLY A 1 79 ? -16.252 7.247 21.699 1.00 67.31 79 GLY A C 1
ATOM 614 O O . GLY A 1 79 ? -17.124 7.901 21.133 1.00 67.31 79 GLY A O 1
ATOM 615 N N . LEU A 1 80 ? -15.069 7.782 22.028 1.00 76.62 80 LEU A N 1
ATOM 616 C CA . LEU A 1 80 ? -14.716 9.199 21.845 1.00 76.62 80 LEU A CA 1
ATOM 617 C C . LEU A 1 80 ? -15.167 9.754 20.485 1.00 76.62 80 LEU A C 1
ATOM 619 O O . LEU A 1 80 ? -1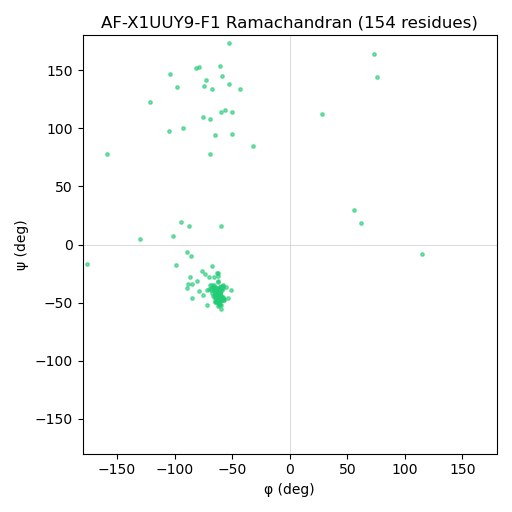4.882 9.168 19.435 1.00 76.62 80 LEU A O 1
ATOM 623 N N . SER A 1 81 ? -15.786 10.937 20.487 1.00 84.88 81 SER A N 1
ATOM 624 C CA . SER A 1 81 ? -16.081 11.641 19.237 1.00 84.88 81 SER A CA 1
ATOM 625 C C . SER A 1 81 ? -14.781 11.947 18.483 1.00 84.88 81 SER A C 1
ATOM 627 O O . SER A 1 81 ? -13.724 12.118 19.090 1.00 84.88 81 SER A O 1
ATOM 629 N N . LEU A 1 82 ? -14.829 12.082 17.151 1.00 80.00 82 LEU A N 1
ATOM 630 C CA . LEU A 1 82 ? -13.633 12.372 16.339 1.00 80.00 82 LEU A CA 1
ATOM 631 C C . LEU A 1 82 ? -12.838 13.579 16.873 1.00 80.00 82 LEU A C 1
ATOM 633 O O . LEU A 1 82 ? -11.606 13.573 16.893 1.00 80.00 82 LEU A O 1
ATOM 637 N N . ARG A 1 83 ? -13.551 14.614 17.332 1.00 85.75 83 ARG A N 1
ATOM 638 C CA . ARG A 1 83 ? -12.952 15.836 17.877 1.00 85.75 83 ARG A CA 1
ATOM 639 C C . ARG A 1 83 ? -12.205 15.583 19.184 1.00 85.75 83 ARG A C 1
ATOM 641 O O . ARG A 1 83 ? -11.168 16.203 19.417 1.00 85.75 83 ARG A O 1
ATOM 648 N N . GLU A 1 84 ? -12.728 14.703 20.024 1.00 85.75 84 GLU A N 1
ATOM 649 C CA . GLU A 1 84 ? -12.091 14.298 21.275 1.00 85.75 84 GLU A CA 1
ATOM 650 C C . GLU A 1 84 ? -10.923 13.351 20.997 1.00 85.75 84 GLU A C 1
ATOM 652 O O . GLU A 1 84 ? -9.829 13.574 21.512 1.00 85.75 84 GLU A O 1
ATOM 657 N N . ALA A 1 85 ? -11.104 12.378 20.098 1.00 86.69 85 ALA A N 1
ATOM 658 C CA . ALA A 1 85 ? -10.089 11.405 19.706 1.00 86.69 85 ALA A CA 1
ATOM 659 C C . ALA A 1 85 ? -8.811 12.075 19.178 1.00 86.69 85 ALA A C 1
ATOM 661 O O . ALA A 1 85 ? -7.722 11.764 19.662 1.00 86.69 85 ALA A O 1
ATOM 662 N N . ILE A 1 86 ? -8.927 13.052 18.266 1.00 90.81 86 ILE A N 1
ATOM 663 C CA . ILE A 1 86 ? -7.770 13.765 17.680 1.00 90.81 86 ILE A CA 1
ATOM 664 C C . ILE A 1 86 ? -6.958 14.527 18.737 1.00 90.81 86 ILE A C 1
ATOM 666 O O . I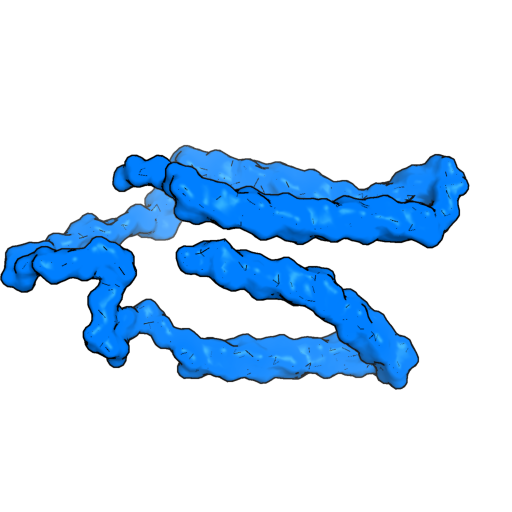LE A 1 86 ? -5.757 14.738 18.572 1.00 90.81 86 ILE A O 1
ATOM 670 N N . ARG A 1 87 ? -7.593 14.935 19.839 1.00 90.25 87 ARG A N 1
ATOM 671 C CA . ARG A 1 87 ? -6.934 15.656 20.936 1.00 90.25 87 ARG A CA 1
ATOM 672 C C . ARG A 1 87 ? -6.279 14.728 21.957 1.00 90.25 87 ARG A C 1
ATOM 674 O O . ARG A 1 87 ? -5.545 15.209 22.818 1.00 90.25 87 ARG A O 1
ATOM 681 N N . THR A 1 88 ? -6.515 13.419 21.886 1.00 91.75 88 THR A N 1
ATOM 682 C CA . THR A 1 88 ? -5.890 12.474 22.814 1.00 91.75 88 THR A CA 1
ATOM 683 C C . THR A 1 88 ? -4.404 12.293 22.515 1.00 91.75 88 THR A C 1
ATOM 685 O O . THR A 1 88 ? -3.970 12.185 21.365 1.00 91.75 88 THR A O 1
ATOM 688 N N . ARG A 1 89 ? -3.597 12.183 23.577 1.00 90.25 89 ARG A N 1
ATOM 689 C CA . ARG A 1 89 ? -2.162 11.896 23.450 1.00 90.25 89 ARG A CA 1
ATOM 690 C C . ARG A 1 89 ? -1.913 10.553 22.761 1.00 90.25 89 ARG A C 1
ATOM 692 O O . ARG A 1 89 ? -0.971 10.445 21.987 1.00 90.25 89 ARG A O 1
ATOM 699 N N . GLN A 1 90 ? -2.748 9.547 23.025 1.00 88.94 90 GLN A N 1
ATOM 700 C CA . GLN A 1 90 ? -2.624 8.224 22.408 1.00 88.94 90 GLN A CA 1
ATOM 701 C C . GLN A 1 90 ? -2.776 8.307 20.886 1.00 88.94 90 GLN A C 1
ATOM 703 O O . GLN A 1 90 ? -1.925 7.783 20.172 1.00 88.94 90 GLN A O 1
ATOM 708 N N . PHE A 1 91 ? -3.790 9.024 20.389 1.00 90.06 91 PHE A N 1
ATOM 709 C CA . PHE A 1 91 ? -3.979 9.227 18.953 1.00 90.06 91 PHE A CA 1
ATOM 710 C C . PHE A 1 91 ? -2.789 9.950 18.319 1.00 90.06 91 PHE A C 1
ATOM 712 O O . PHE A 1 91 ? -2.247 9.481 17.322 1.00 90.06 91 PHE A O 1
ATOM 719 N N . LEU A 1 92 ? -2.326 11.050 18.923 1.00 93.00 92 LEU A N 1
ATOM 720 C CA . LEU A 1 92 ? -1.188 11.814 18.400 1.00 93.00 92 LEU A CA 1
ATOM 721 C C . LEU A 1 92 ? 0.110 10.994 18.375 1.00 93.00 92 LEU A C 1
ATOM 723 O O . LEU A 1 92 ? 0.855 11.058 17.398 1.00 93.00 92 LEU A O 1
ATOM 727 N N . VAL A 1 93 ? 0.366 10.188 19.409 1.00 94.12 93 VAL A N 1
ATOM 728 C CA . VAL A 1 93 ? 1.526 9.284 19.459 1.00 94.12 93 VAL A CA 1
ATOM 729 C C . VAL A 1 93 ? 1.426 8.210 18.378 1.00 94.12 93 VAL A C 1
ATOM 731 O O . VAL A 1 93 ? 2.402 7.982 17.669 1.00 94.12 93 VAL A O 1
ATOM 734 N N . ILE A 1 94 ? 0.257 7.588 18.198 1.00 91.38 94 ILE A N 1
ATOM 735 C CA . ILE A 1 94 ? 0.036 6.597 17.134 1.00 91.38 94 ILE A CA 1
ATOM 736 C C . ILE A 1 94 ? 0.263 7.234 15.760 1.00 91.38 94 ILE A C 1
ATOM 738 O O . ILE A 1 94 ? 0.996 6.673 14.949 1.00 91.38 94 ILE A O 1
ATOM 742 N N . CYS A 1 95 ? -0.290 8.423 15.510 1.00 92.00 95 CYS A N 1
ATOM 743 C CA . CYS A 1 95 ? -0.068 9.167 14.270 1.00 92.00 95 CYS A CA 1
ATOM 744 C C . CYS A 1 95 ? 1.419 9.453 14.029 1.00 92.00 95 CYS A C 1
ATOM 746 O O . CYS A 1 95 ? 1.907 9.221 12.926 1.00 92.00 95 CYS A O 1
ATOM 748 N N . GLY A 1 96 ? 2.155 9.894 15.054 1.00 95.56 96 GLY A N 1
ATOM 749 C CA . GLY A 1 96 ? 3.597 10.131 14.962 1.00 95.56 96 GLY A CA 1
ATOM 750 C C . GLY A 1 96 ? 4.394 8.861 14.653 1.00 95.56 96 GLY A C 1
ATOM 751 O O . GLY A 1 96 ? 5.268 8.878 13.788 1.00 95.56 96 GLY A O 1
ATOM 752 N N . ILE A 1 97 ? 4.053 7.741 15.297 1.00 93.62 97 ILE A N 1
ATOM 753 C CA . ILE A 1 97 ? 4.669 6.432 15.031 1.00 93.62 97 ILE A CA 1
ATOM 754 C C . ILE A 1 97 ? 4.402 6.000 13.585 1.00 93.62 97 ILE A C 1
ATOM 756 O O . ILE A 1 97 ? 5.337 5.645 12.869 1.00 93.62 97 ILE A O 1
ATOM 760 N N . TYR A 1 98 ? 3.148 6.060 13.128 1.00 89.88 98 TYR A N 1
ATOM 761 C CA . TYR A 1 98 ? 2.794 5.698 11.753 1.00 89.88 98 TYR A CA 1
ATOM 762 C C . TYR A 1 98 ? 3.472 6.605 10.729 1.00 89.88 98 TYR A C 1
ATOM 764 O O . TYR A 1 98 ? 3.961 6.107 9.716 1.00 89.88 98 TYR A O 1
ATOM 772 N N . PHE A 1 99 ? 3.548 7.909 11.000 1.00 94.25 99 PHE A N 1
ATOM 773 C CA . PHE A 1 99 ? 4.266 8.853 10.152 1.00 94.25 99 PHE A CA 1
ATOM 774 C C . PHE A 1 99 ? 5.744 8.479 10.036 1.00 94.25 99 PHE A C 1
ATOM 776 O O . PHE A 1 99 ? 6.234 8.317 8.923 1.00 94.25 99 PHE A O 1
ATOM 783 N N . ALA A 1 100 ? 6.438 8.274 11.159 1.00 95.00 100 ALA A N 1
ATOM 784 C CA . ALA A 1 100 ? 7.855 7.922 11.158 1.00 95.00 100 ALA A CA 1
ATOM 785 C C . ALA A 1 100 ? 8.119 6.608 10.404 1.00 95.00 100 ALA A C 1
ATOM 787 O O . ALA A 1 100 ? 9.020 6.541 9.570 1.00 95.00 100 ALA A O 1
ATOM 788 N N . ILE A 1 101 ? 7.297 5.581 10.640 1.00 90.56 101 ILE A N 1
ATOM 789 C CA . ILE A 1 101 ? 7.422 4.284 9.961 1.00 90.56 101 ILE A CA 1
ATOM 790 C C . ILE A 1 101 ? 7.221 4.435 8.450 1.00 90.56 101 ILE A C 1
ATOM 792 O O . ILE A 1 101 ? 8.044 3.951 7.672 1.00 90.56 101 ILE A O 1
ATOM 796 N N . LEU A 1 102 ? 6.141 5.097 8.020 1.00 88.88 102 LEU A N 1
ATOM 797 C CA . LEU A 1 102 ? 5.826 5.253 6.597 1.00 88.88 102 LEU A CA 1
ATOM 798 C C . LEU A 1 102 ? 6.835 6.153 5.882 1.00 88.88 102 LEU A C 1
ATOM 800 O O . LEU A 1 102 ? 7.225 5.846 4.755 1.00 88.88 102 LEU A O 1
ATOM 804 N N . PHE A 1 103 ? 7.285 7.222 6.537 1.00 92.31 103 PHE A N 1
ATOM 805 C CA . PHE A 1 103 ? 8.301 8.123 6.007 1.00 92.31 103 PHE A CA 1
ATOM 806 C C . PHE A 1 103 ? 9.619 7.385 5.765 1.00 92.31 103 PHE A C 1
ATOM 808 O O . PHE A 1 103 ? 10.125 7.401 4.645 1.00 92.31 103 PHE A O 1
ATOM 815 N N . CYS A 1 104 ? 10.136 6.671 6.771 1.00 91.75 104 CYS A N 1
ATOM 816 C CA . CYS A 1 104 ? 11.366 5.889 6.632 1.00 91.75 104 CYS A CA 1
ATOM 817 C C . CYS A 1 104 ? 11.235 4.802 5.558 1.00 91.75 104 CYS A C 1
ATOM 819 O O . CYS A 1 104 ? 12.144 4.629 4.747 1.00 91.75 104 CYS A O 1
ATOM 821 N N . ALA A 1 105 ? 10.099 4.099 5.515 1.00 87.25 105 ALA A N 1
ATOM 822 C CA . ALA A 1 105 ? 9.855 3.065 4.514 1.00 87.25 105 ALA A CA 1
ATOM 823 C C . ALA A 1 105 ? 9.868 3.631 3.084 1.00 87.25 105 ALA A C 1
ATOM 825 O O . ALA A 1 105 ? 10.519 3.055 2.212 1.00 87.25 105 ALA A O 1
ATOM 826 N N . GLN A 1 106 ? 9.204 4.769 2.842 1.00 87.31 106 GLN A N 1
ATOM 827 C CA . GLN A 1 106 ? 9.197 5.392 1.516 1.00 87.31 106 GLN A CA 1
ATOM 828 C C . GLN A 1 106 ? 10.526 6.036 1.141 1.00 87.31 106 GLN A C 1
ATOM 830 O O . GLN A 1 106 ? 10.948 5.916 -0.009 1.00 87.31 106 GLN A O 1
ATOM 835 N N . ALA A 1 107 ? 11.205 6.683 2.089 1.00 91.25 107 ALA A N 1
ATOM 836 C CA . ALA A 1 107 ? 12.534 7.233 1.854 1.00 91.25 107 ALA A CA 1
ATOM 837 C C . ALA A 1 107 ? 13.497 6.130 1.391 1.00 91.25 107 ALA A C 1
ATOM 839 O O . ALA A 1 107 ? 14.157 6.289 0.364 1.00 91.25 107 ALA A O 1
ATOM 840 N N . LEU A 1 108 ? 13.500 4.984 2.083 1.00 88.88 108 LEU A N 1
ATOM 841 C CA . LEU A 1 108 ? 14.319 3.831 1.716 1.00 88.88 108 LEU A CA 1
ATOM 842 C C . LEU A 1 108 ? 13.939 3.279 0.336 1.00 88.88 108 LEU A C 1
ATOM 844 O O . LEU A 1 108 ? 14.818 3.074 -0.496 1.00 88.88 108 LEU A O 1
ATOM 848 N N . ALA A 1 109 ? 12.645 3.075 0.074 1.00 84.81 109 ALA A N 1
ATOM 849 C CA . ALA A 1 109 ? 12.170 2.483 -1.177 1.00 84.81 109 ALA A CA 1
ATOM 850 C C . ALA A 1 109 ? 12.604 3.274 -2.424 1.00 84.81 109 ALA A C 1
ATOM 852 O O . ALA A 1 109 ? 12.906 2.672 -3.451 1.00 84.81 109 ALA A O 1
ATOM 853 N N . VAL A 1 110 ? 12.657 4.607 -2.332 1.00 88.81 110 VAL A N 1
ATOM 854 C CA . VAL A 1 110 ? 13.025 5.479 -3.461 1.00 88.81 110 VAL A CA 1
ATOM 855 C C . VAL A 1 110 ? 14.542 5.643 -3.606 1.00 88.81 110 VAL A C 1
ATOM 857 O O . VAL A 1 110 ? 15.031 5.738 -4.728 1.00 88.81 110 VAL A O 1
ATOM 860 N N . HIS A 1 111 ? 15.297 5.656 -2.503 1.00 91.00 111 HIS A N 1
ATOM 861 C CA . HIS A 1 111 ? 16.725 6.004 -2.530 1.00 91.00 111 HIS A CA 1
ATOM 862 C C . HIS A 1 111 ? 17.671 4.803 -2.536 1.00 91.00 111 HIS A C 1
ATOM 864 O O . HIS A 1 111 ? 18.828 4.964 -2.910 1.00 91.00 111 HIS A O 1
ATOM 870 N N . ILE A 1 112 ? 17.216 3.602 -2.166 1.00 88.81 112 ILE A N 1
ATOM 871 C CA . ILE A 1 112 ? 18.112 2.441 -2.056 1.00 88.81 112 ILE A CA 1
ATOM 872 C C . ILE A 1 112 ? 18.728 2.031 -3.402 1.00 88.81 112 ILE A C 1
ATOM 874 O O . ILE A 1 112 ? 19.899 1.667 -3.443 1.00 88.81 112 ILE A O 1
ATOM 878 N N . VAL A 1 113 ? 17.972 2.122 -4.504 1.00 87.44 113 VAL A N 1
ATOM 879 C CA . VAL A 1 113 ? 18.477 1.779 -5.846 1.00 87.44 113 VAL A CA 1
ATOM 880 C C . VAL A 1 113 ? 19.476 2.827 -6.352 1.00 87.44 113 VAL A C 1
ATOM 882 O O . VAL A 1 113 ? 20.586 2.419 -6.688 1.00 87.44 113 VAL A O 1
ATOM 885 N N . PRO A 1 114 ? 19.162 4.143 -6.357 1.00 90.56 114 PRO A N 1
ATOM 886 C CA . PRO A 1 114 ? 20.152 5.174 -6.680 1.00 90.56 114 PRO A CA 1
ATOM 887 C C . PRO A 1 114 ? 21.421 5.068 -5.831 1.00 90.56 114 PRO A C 1
ATOM 889 O O . PRO A 1 114 ? 22.514 5.040 -6.377 1.00 90.56 114 PRO A O 1
ATOM 892 N N . HIS A 1 115 ? 21.280 4.891 -4.514 1.00 91.31 115 HIS A N 1
ATOM 893 C CA . HIS A 1 115 ? 22.424 4.781 -3.611 1.00 91.31 115 HIS A CA 1
ATOM 894 C C . HIS A 1 115 ? 23.303 3.555 -3.902 1.00 91.31 115 HIS A C 1
ATOM 896 O O . HIS A 1 115 ? 24.525 3.638 -3.848 1.00 91.31 115 HIS A O 1
ATOM 902 N N . ALA A 1 116 ? 22.702 2.409 -4.236 1.00 89.38 116 ALA A N 1
ATOM 903 C CA . ALA A 1 116 ? 23.457 1.232 -4.658 1.00 89.38 116 ALA A CA 1
ATOM 904 C C . ALA A 1 116 ? 24.192 1.473 -5.987 1.00 89.38 116 ALA A C 1
ATOM 906 O O . ALA A 1 116 ? 25.327 1.032 -6.149 1.00 89.38 116 ALA A O 1
ATOM 907 N N . MET A 1 117 ? 23.570 2.190 -6.925 1.00 90.06 117 MET A N 1
ATOM 908 C CA . MET A 1 117 ? 24.210 2.556 -8.191 1.00 90.06 117 MET A CA 1
ATOM 909 C C . MET A 1 117 ? 25.369 3.544 -7.998 1.00 90.06 117 MET A C 1
ATOM 911 O O . MET A 1 117 ? 26.376 3.409 -8.687 1.00 90.06 117 MET A O 1
ATOM 915 N N . ASP A 1 118 ? 25.274 4.468 -7.034 1.00 93.75 118 ASP A N 1
ATOM 916 C CA . ASP A 1 118 ? 26.380 5.362 -6.647 1.00 93.75 118 ASP A CA 1
ATOM 917 C C . ASP A 1 118 ? 27.592 4.585 -6.099 1.00 93.75 118 ASP A C 1
ATOM 919 O O . ASP A 1 118 ? 28.725 5.050 -6.184 1.00 93.75 118 ASP A O 1
ATOM 923 N N . LEU A 1 119 ? 27.366 3.378 -5.568 1.00 92.81 119 LEU A N 1
ATOM 924 C CA . LEU A 1 119 ? 28.401 2.433 -5.128 1.00 92.81 119 LEU A CA 1
ATOM 925 C C . LEU A 1 119 ? 28.897 1.514 -6.260 1.00 92.81 119 LEU A C 1
ATOM 927 O O . LEU A 1 119 ? 29.492 0.472 -5.989 1.00 92.81 119 LEU A O 1
ATOM 931 N N . GLU A 1 120 ? 28.617 1.863 -7.519 1.00 92.12 120 GLU A N 1
ATOM 932 C CA . GLU A 1 120 ? 28.983 1.102 -8.723 1.00 92.12 120 GLU A CA 1
ATOM 933 C C . GLU A 1 120 ? 28.359 -0.308 -8.795 1.00 92.12 120 GLU A C 1
ATOM 935 O O . GLU A 1 120 ? 28.787 -1.168 -9.571 1.00 92.12 120 GLU A O 1
ATOM 940 N N . ILE A 1 121 ? 27.295 -0.566 -8.024 1.00 91.12 121 ILE A N 1
ATOM 941 C CA . ILE A 1 121 ? 26.534 -1.817 -8.109 1.00 91.12 121 ILE A CA 1
ATOM 942 C C . ILE A 1 121 ? 25.673 -1.788 -9.374 1.00 91.12 121 ILE A C 1
ATOM 944 O O . ILE A 1 121 ? 25.000 -0.803 -9.679 1.00 91.12 121 ILE A O 1
ATOM 948 N N . SER A 1 122 ? 25.649 -2.905 -10.107 1.00 90.62 122 SER A N 1
ATOM 949 C CA . SER A 1 122 ? 24.838 -3.009 -11.321 1.00 90.62 122 SER A CA 1
ATOM 950 C C . SER A 1 122 ? 23.342 -2.761 -11.035 1.00 90.62 122 SER A C 1
ATOM 952 O O . SER A 1 122 ? 22.831 -3.201 -9.997 1.00 90.62 122 SER A O 1
ATOM 954 N N . PRO A 1 123 ? 22.592 -2.133 -11.964 1.00 82.12 123 PRO A N 1
ATOM 955 C CA . PRO A 1 123 ? 21.164 -1.858 -11.777 1.00 82.12 123 PRO A CA 1
ATOM 956 C C . PRO A 1 123 ? 20.342 -3.112 -11.460 1.00 82.12 123 PRO A C 1
ATOM 958 O O . PRO A 1 123 ? 19.425 -3.079 -10.642 1.00 82.12 123 PRO A O 1
ATOM 961 N N . THR A 1 124 ? 20.704 -4.244 -12.069 1.00 85.56 124 THR A N 1
ATOM 962 C CA . THR A 1 124 ? 20.057 -5.539 -11.835 1.00 85.56 124 THR A CA 1
ATOM 963 C C . THR A 1 124 ? 20.266 -6.022 -10.400 1.00 85.56 124 THR A C 1
ATOM 965 O O . THR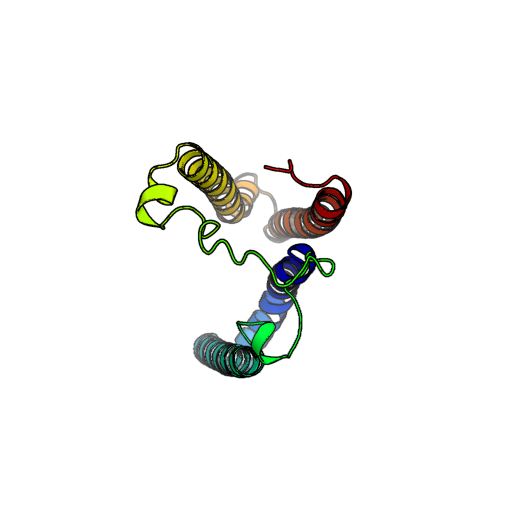 A 1 124 ? 19.319 -6.468 -9.754 1.00 85.56 124 THR A O 1
ATOM 968 N N . ASN A 1 125 ? 21.484 -5.896 -9.864 1.00 83.62 125 ASN A N 1
ATOM 969 C CA . ASN A 1 125 ? 21.776 -6.295 -8.488 1.00 83.62 125 ASN A CA 1
ATOM 970 C C . ASN A 1 125 ? 21.108 -5.350 -7.479 1.00 83.62 125 ASN A C 1
ATOM 972 O O . ASN A 1 125 ? 20.555 -5.819 -6.487 1.00 83.62 125 ASN A O 1
ATOM 976 N N . ALA A 1 126 ? 21.073 -4.044 -7.760 1.00 83.56 126 ALA A N 1
ATOM 977 C CA . ALA A 1 126 ? 20.353 -3.067 -6.943 1.00 83.56 126 ALA A CA 1
ATOM 978 C C . ALA A 1 126 ? 18.836 -3.349 -6.900 1.00 83.56 126 ALA A C 1
ATOM 980 O O . ALA A 1 126 ? 18.223 -3.330 -5.829 1.00 83.56 126 ALA A O 1
ATOM 981 N N . ALA A 1 127 ? 18.231 -3.692 -8.042 1.00 80.50 127 ALA A N 1
ATOM 982 C CA . ALA A 1 127 ? 16.829 -4.099 -8.110 1.00 80.50 127 ALA A CA 1
ATOM 983 C C . ALA A 1 127 ? 16.557 -5.386 -7.309 1.00 80.50 127 ALA A C 1
ATOM 985 O O . ALA A 1 127 ? 15.537 -5.479 -6.624 1.00 80.50 127 ALA A O 1
ATOM 986 N N . ASN A 1 128 ? 17.485 -6.350 -7.330 1.00 83.69 128 ASN A N 1
ATOM 987 C CA . ASN A 1 128 ? 17.373 -7.580 -6.542 1.00 83.69 128 ASN A CA 1
ATOM 988 C C . ASN A 1 128 ? 17.414 -7.318 -5.029 1.00 83.69 128 ASN A C 1
ATOM 990 O O . ASN A 1 128 ? 16.674 -7.963 -4.287 1.00 83.69 128 ASN A O 1
ATOM 994 N N . VAL A 1 129 ? 18.214 -6.353 -4.560 1.00 84.69 129 VAL A N 1
ATOM 995 C CA . VAL A 1 129 ? 18.216 -5.931 -3.145 1.00 84.69 129 VAL A CA 1
ATOM 996 C C . VAL A 1 129 ? 16.846 -5.385 -2.746 1.00 84.69 129 VAL A C 1
ATOM 998 O O . VAL A 1 129 ? 16.284 -5.802 -1.732 1.00 84.69 129 VAL A O 1
ATOM 1001 N N . LEU A 1 130 ? 16.264 -4.508 -3.568 1.00 82.38 130 LEU A N 1
ATOM 1002 C CA . LEU A 1 130 ? 14.924 -3.976 -3.321 1.00 82.38 130 LEU A CA 1
ATOM 1003 C C . LEU A 1 130 ? 13.860 -5.090 -3.328 1.00 82.38 130 LEU A C 1
ATOM 1005 O O . LEU A 1 130 ? 12.992 -5.120 -2.452 1.00 82.38 130 LEU A O 1
ATOM 1009 N N . ALA A 1 131 ? 13.951 -6.038 -4.265 1.00 81.19 131 ALA A N 1
ATOM 1010 C CA . ALA A 1 131 ? 13.062 -7.196 -4.330 1.00 81.19 131 ALA A CA 1
ATOM 1011 C C . ALA A 1 131 ? 13.174 -8.090 -3.082 1.00 81.19 131 ALA A C 1
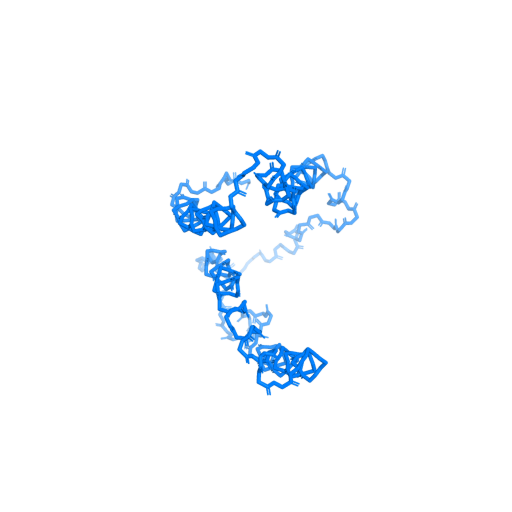ATOM 1013 O O . ALA A 1 131 ? 12.152 -8.521 -2.546 1.00 81.19 131 ALA A O 1
ATOM 1014 N N . ALA A 1 132 ? 14.388 -8.321 -2.573 1.00 84.94 132 ALA A N 1
ATOM 1015 C CA . ALA A 1 132 ? 14.619 -9.088 -1.350 1.00 84.94 132 ALA A CA 1
ATOM 1016 C C . ALA A 1 132 ? 14.016 -8.398 -0.117 1.00 84.94 132 ALA A C 1
ATOM 1018 O O . ALA A 1 132 ? 13.321 -9.046 0.667 1.00 84.94 132 ALA A O 1
ATOM 1019 N N . ILE A 1 133 ? 14.200 -7.078 0.023 1.00 83.44 133 ILE A N 1
ATOM 1020 C CA . ILE A 1 133 ? 13.570 -6.278 1.090 1.00 83.44 133 ILE A CA 1
ATOM 1021 C C . ILE A 1 133 ? 12.042 -6.411 1.023 1.00 83.44 133 ILE A C 1
ATOM 1023 O O . ILE A 1 133 ? 11.393 -6.664 2.043 1.00 83.44 133 ILE A O 1
ATOM 1027 N N . GLY A 1 134 ? 11.462 -6.290 -0.176 1.00 78.12 134 GLY A N 1
ATOM 1028 C CA . GLY A 1 134 ? 10.027 -6.469 -0.401 1.00 78.12 134 GLY A CA 1
ATOM 1029 C C . GLY A 1 134 ? 9.537 -7.866 -0.009 1.00 78.12 134 GLY A C 1
ATOM 1030 O O . GLY A 1 134 ? 8.570 -7.991 0.744 1.00 78.12 134 GLY A O 1
ATOM 1031 N N . GLY A 1 135 ? 10.237 -8.914 -0.451 1.00 81.25 135 GLY A N 1
ATOM 1032 C CA . GLY A 1 135 ? 9.918 -10.308 -0.132 1.00 81.25 135 GLY A CA 1
ATOM 1033 C C . G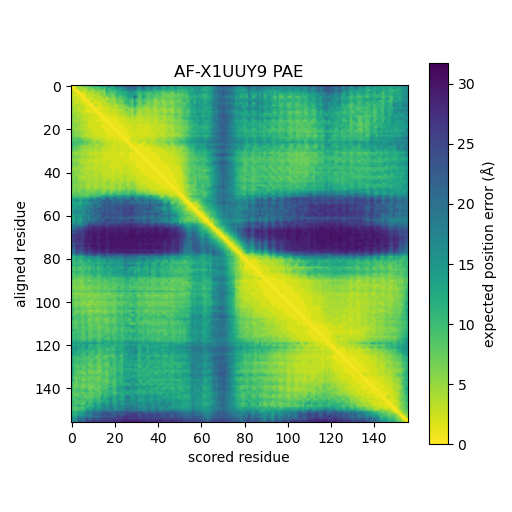LY A 1 135 ? 9.964 -10.601 1.370 1.00 81.25 135 GLY A C 1
ATOM 1034 O O . GLY A 1 135 ? 9.004 -11.140 1.924 1.00 81.25 135 GLY A O 1
ATOM 1035 N N . ILE A 1 136 ? 11.029 -10.173 2.057 1.00 85.19 136 ILE A N 1
ATOM 1036 C CA . ILE A 1 136 ? 11.171 -10.323 3.515 1.00 85.19 136 ILE A CA 1
ATOM 1037 C C . ILE A 1 136 ? 10.066 -9.552 4.249 1.00 85.19 136 ILE A C 1
ATOM 1039 O O . ILE A 1 136 ? 9.502 -10.064 5.216 1.00 85.19 136 ILE A O 1
ATOM 1043 N N . SER A 1 137 ? 9.698 -8.353 3.780 1.00 80.06 137 SER A N 1
ATOM 1044 C CA . SER A 1 137 ? 8.607 -7.567 4.375 1.00 80.06 137 SER A CA 1
ATOM 1045 C C . SER A 1 137 ? 7.267 -8.300 4.315 1.00 80.06 137 SER A C 1
ATOM 1047 O O . SER A 1 137 ? 6.523 -8.293 5.297 1.00 80.06 137 SER A O 1
ATOM 1049 N N . ILE A 1 138 ? 6.958 -8.965 3.196 1.00 76.62 138 ILE A N 1
ATOM 1050 C CA . ILE A 1 138 ? 5.727 -9.756 3.050 1.00 76.62 138 ILE A CA 1
ATOM 1051 C C . ILE A 1 138 ? 5.701 -10.879 4.091 1.00 76.62 138 ILE A C 1
ATOM 1053 O O . ILE A 1 138 ? 4.734 -10.983 4.847 1.00 76.62 138 ILE A O 1
ATOM 1057 N N . VAL A 1 139 ? 6.777 -11.667 4.191 1.00 80.81 139 VAL A N 1
ATOM 1058 C CA . VAL A 1 139 ? 6.887 -12.757 5.178 1.00 80.81 139 VAL A CA 1
ATOM 1059 C C . VAL A 1 139 ? 6.765 -12.216 6.604 1.00 80.81 139 VAL A C 1
ATOM 1061 O O . VAL A 1 139 ? 5.979 -12.733 7.397 1.00 80.81 139 VAL A O 1
ATOM 1064 N N . GLY A 1 140 ? 7.469 -11.125 6.917 1.00 80.81 140 GLY A N 1
ATOM 1065 C CA . GLY A 1 140 ? 7.413 -10.476 8.226 1.00 80.81 140 GLY A CA 1
ATOM 1066 C C . GLY A 1 140 ? 6.005 -10.009 8.600 1.00 80.81 140 GLY A C 1
ATOM 1067 O O . GLY A 1 140 ? 5.586 -10.188 9.741 1.00 80.81 140 GLY A O 1
ATOM 1068 N N . ARG A 1 141 ? 5.230 -9.478 7.645 1.00 76.19 141 ARG A N 1
ATOM 1069 C CA . ARG A 1 141 ? 3.827 -9.083 7.872 1.00 76.19 141 ARG A CA 1
ATOM 1070 C C . ARG A 1 141 ? 2.931 -10.279 8.176 1.00 76.19 141 ARG A C 1
ATOM 1072 O O . ARG A 1 141 ? 2.083 -10.162 9.056 1.00 76.19 141 ARG A O 1
ATOM 1079 N N . PHE A 1 142 ? 3.116 -11.410 7.494 1.00 76.81 142 PHE A N 1
ATOM 1080 C CA . PHE A 1 142 ? 2.367 -12.635 7.790 1.00 76.81 142 PHE A CA 1
ATOM 1081 C C . PHE A 1 142 ? 2.688 -13.163 9.190 1.00 76.81 142 PHE A C 1
ATOM 1083 O O . PHE A 1 142 ? 1.776 -13.398 9.983 1.00 76.81 142 PHE A O 1
ATOM 1090 N N . VAL A 1 143 ? 3.977 -13.288 9.518 1.00 81.62 143 VAL A N 1
ATOM 1091 C CA . VAL A 1 143 ? 4.425 -13.789 10.824 1.00 81.62 143 VAL A CA 1
ATOM 1092 C C . VAL A 1 143 ? 3.948 -12.862 11.938 1.00 81.62 143 VAL A C 1
ATOM 1094 O O . VAL A 1 143 ? 3.258 -13.311 12.850 1.00 81.62 143 VAL A O 1
ATOM 1097 N N . MET A 1 144 ? 4.227 -11.561 11.837 1.00 78.19 144 MET A N 1
ATOM 1098 C CA . MET A 1 144 ? 3.883 -10.600 12.885 1.00 78.19 144 MET A CA 1
ATOM 1099 C C . MET A 1 144 ? 2.373 -10.368 12.998 1.00 78.19 144 MET A C 1
ATOM 1101 O O . MET A 1 144 ? 1.870 -10.196 14.104 1.00 78.19 144 MET A O 1
ATOM 1105 N N . GLY A 1 145 ? 1.634 -10.404 11.884 1.00 72.00 145 GLY A N 1
ATOM 1106 C CA . GLY A 1 145 ? 0.171 -10.346 11.894 1.00 72.00 145 GLY A CA 1
ATOM 1107 C C . GLY A 1 145 ? -0.434 -11.535 12.638 1.00 72.00 145 GLY A C 1
ATOM 1108 O O . GLY A 1 145 ? -1.248 -11.345 13.535 1.00 72.00 145 GLY A O 1
ATOM 1109 N N . SER A 1 146 ? 0.039 -12.750 12.343 1.00 74.00 146 SER A N 1
ATOM 1110 C CA . SER A 1 146 ? -0.414 -13.960 13.042 1.00 74.00 146 SER A CA 1
ATOM 1111 C C . SER A 1 146 ? -0.008 -13.991 14.520 1.00 74.00 146 SER A C 1
ATOM 1113 O O . SER A 1 146 ? -0.778 -14.445 15.364 1.00 74.00 146 SER A O 1
ATOM 1115 N N . ALA A 1 147 ? 1.182 -13.480 14.853 1.00 78.44 147 ALA A N 1
ATOM 1116 C CA . ALA A 1 147 ? 1.643 -13.363 16.230 1.00 78.44 147 ALA A CA 1
ATOM 1117 C C . ALA A 1 147 ? 0.818 -12.329 17.007 1.00 78.44 147 ALA A C 1
ATOM 1119 O O . ALA A 1 147 ? 0.427 -12.598 18.137 1.00 78.44 147 ALA A O 1
ATOM 1120 N N . GLY A 1 148 ? 0.495 -11.187 16.393 1.00 75.06 148 GLY A N 1
ATOM 1121 C CA . GLY A 1 148 ? -0.377 -10.169 16.981 1.00 75.06 148 GLY A CA 1
ATOM 1122 C C . GLY A 1 148 ? -1.779 -10.701 17.280 1.00 75.06 148 GLY A C 1
ATOM 1123 O O . GLY A 1 148 ? -2.292 -10.468 18.372 1.00 75.06 148 GLY A O 1
ATOM 1124 N N . ASP A 1 149 ? -2.345 -11.488 16.361 1.00 70.81 149 ASP A N 1
ATOM 1125 C CA . ASP A 1 149 ? -3.653 -12.127 16.551 1.00 70.81 149 ASP A CA 1
ATOM 1126 C C . ASP A 1 149 ? -3.638 -13.171 17.691 1.00 70.81 149 ASP A C 1
ATOM 1128 O O . ASP A 1 149 ? -4.661 -13.386 18.335 1.00 70.81 149 ASP A O 1
ATOM 1132 N N . ARG A 1 150 ? -2.489 -13.810 17.976 1.00 71.69 150 ARG A N 1
ATOM 1133 C CA . ARG A 1 150 ? -2.343 -14.824 19.044 1.00 71.69 150 ARG A CA 1
ATOM 1134 C C . ARG A 1 150 ? -1.969 -14.259 20.412 1.00 71.69 150 ARG A C 1
ATOM 1136 O O . ARG A 1 150 ? -2.401 -14.802 21.421 1.00 71.69 150 ARG A O 1
ATOM 1143 N N . ILE A 1 151 ? -1.126 -13.229 20.453 1.00 77.94 151 ILE A N 1
ATOM 1144 C CA . ILE A 1 151 ? -0.630 -12.630 21.704 1.00 77.94 151 ILE A CA 1
ATOM 1145 C C . ILE A 1 151 ? -1.712 -11.750 22.349 1.00 77.94 151 ILE A C 1
ATOM 1147 O O . ILE A 1 151 ? -1.707 -11.562 23.563 1.00 77.94 151 ILE A O 1
ATOM 1151 N N . GLY A 1 152 ? -2.671 -11.269 21.551 1.00 60.84 152 GLY A N 1
ATOM 1152 C CA . GLY A 1 152 ? -3.728 -10.379 22.006 1.00 60.84 152 GLY A CA 1
ATOM 1153 C C . GLY A 1 152 ? -3.217 -8.953 22.211 1.00 60.84 152 GLY A C 1
ATOM 1154 O O . GLY A 1 152 ? -2.082 -8.699 22.613 1.00 60.84 152 GLY A O 1
ATOM 1155 N N . HIS A 1 153 ? -4.067 -7.984 21.900 1.00 60.97 153 HIS A N 1
ATOM 1156 C CA . HIS A 1 153 ? -3.843 -6.584 22.249 1.00 60.97 153 HIS A CA 1
ATOM 1157 C C . HIS A 1 153 ? -4.255 -6.358 23.706 1.00 60.97 153 HIS A C 1
ATOM 1159 O O . HIS A 1 153 ? -5.138 -7.045 24.217 1.00 60.97 153 HIS A O 1
ATOM 1165 N N . LYS A 1 154 ? -3.622 -5.384 24.372 1.00 45.75 154 LYS A N 1
ATOM 1166 C CA . LYS A 1 154 ? -3.999 -4.959 25.726 1.00 45.75 154 LYS A CA 1
ATOM 1167 C C . LYS A 1 154 ? -5.512 -4.694 25.739 1.00 45.75 154 LYS A C 1
ATOM 1169 O O . LYS A 1 154 ? -5.959 -3.800 25.023 1.00 45.75 154 LYS A O 1
ATOM 1174 N N . LEU A 1 155 ? -6.269 -5.497 26.490 1.00 43.88 155 LEU A N 1
ATOM 1175 C CA . LEU A 1 155 ? -7.669 -5.212 26.793 1.00 43.88 155 LEU A CA 1
ATOM 1176 C C . LEU A 1 155 ? -7.670 -3.867 27.526 1.00 43.88 155 LEU A C 1
ATOM 1178 O O . LEU A 1 155 ? -7.016 -3.737 28.565 1.00 43.88 155 LEU A O 1
ATOM 1182 N N . ALA A 1 156 ? -8.252 -2.859 26.883 1.00 37.28 156 ALA A N 1
ATOM 1183 C CA . ALA A 1 156 ? -8.501 -1.562 27.490 1.00 37.28 156 ALA A CA 1
ATOM 1184 C C . ALA A 1 156 ? -9.799 -1.644 28.290 1.00 37.28 156 ALA A C 1
ATOM 1186 O O . ALA A 1 156 ? -10.729 -2.312 27.784 1.00 37.28 156 ALA A O 1
#

Solvent-accessible surface area (backbone atoms only — not comparable to full-atom values): 9294 Å² total; per-residue (Å²): 116,68,57,67,64,51,46,55,58,54,52,47,68,62,50,48,59,59,55,50,51,55,35,30,76,74,58,36,63,70,56,31,53,53,52,51,51,52,53,52,50,54,49,52,53,54,50,56,74,69,60,74,91,54,48,65,85,71,79,40,74,64,94,86,66,73,94,74,65,100,81,69,88,67,83,75,75,70,69,75,51,72,77,57,41,67,70,33,68,67,48,48,51,51,52,52,52,52,48,53,53,52,50,53,53,52,53,47,70,68,43,51,44,60,54,34,43,76,69,73,42,53,70,69,60,29,52,48,52,55,50,50,54,53,54,51,49,54,53,48,50,53,53,51,42,55,46,48,72,70,70,55,73,85,85,126

pLDDT: mean 77.77, std 16.33, range [36.69, 95.56]

Mean predicted aligned error: 11.88 Å

Organism: NCBI:txid412755

Secondary structure (DSSP, 8-state):
-HHHHHHHHHHHHHHHHHHHHHHHHHHHHHHHHHHHHHHHHHHHHHHHHH--S-GGGGTPPPTT-----TT---TT-----HHHHHHSHHHHHHHHHHHHHHHHHHHHHHHHHHHHHHTT--HHHHHHHHHHHHHHHHHHHHHHHHHHHHH-----

Sequence (156 aa):
MTGIVKVGSGIGMFIMPIVVNWLIFSRGWRTSYIIMGIIALVFVISIAQLLRRDPEQMRQLPDGEEKANAGSLNLADWGLSLREAIRTRQFLVICGIYFAILFCAQALAVHIVPHAMDLEISPTNAANVLAAIGGISIVGRFVMGSAGDRIGHKLA